Protein AF-A0A3B8K735-F1 (afdb_monomer_lite)

Foldseek 3Di:
DVVVVVVVCCQVPVPAPPPFRDQKDWDWDADPVGTDFIFMYHPVLQPDPVRGLLVVLLVLCAPPDPHNNDDPVLLVVCCVVCVVQADPQQFGDPPDFPQNVLQVQLVSSCVVDPDDDDSVRSSVVSSSVQSRQWRWHADPVGDIDTPRGHGHCRSVVVSVCCSVPVPPD

Sequence (169 aa):
MTGVIREAHYLLDEIAKEKTGRNSLAVTVWKGVGRVLTWAVPWPIIGSSQHNLINELLSSFSSYSKEKEYNFTFFYNMRQRLAILIDEEGNIPLEWTDEELIDILAAEYRRNREREVDWPTARQRMERLLTICRRYRWAEKGGVQKEERSFSLDGVMLIKFLAQKGVEL

pLDDT: mean 85.56, std 11.4, range [34.03, 96.75]

Secondary structure (DSSP, 8-state):
-HHHHHHHHHIIIIIIIIIIISSEEEEEEEETTEEEEEEEEEHHHHB-SSSBHHHHHHHHH-TTSSS----HHHHHHHHHHHGGGS-TTSB--TT--HHHHHHHHHHHHHHH-SS---HHHHHHHHHHHHHHHS-EEE-TTSSEEE-TTB--SHHHHHHHHHHHHS---

Structure (mmCIF, N/CA/C/O backbone):
data_AF-A0A3B8K735-F1
#
_entry.id   AF-A0A3B8K735-F1
#
loop_
_atom_site.group_PDB
_atom_site.id
_atom_site.type_symbol
_atom_site.label_atom_id
_atom_site.label_alt_id
_atom_site.label_comp_id
_atom_site.label_asym_id
_atom_site.label_entity_id
_atom_site.label_seq_id
_atom_site.pdbx_PDB_ins_code
_atom_site.Cartn_x
_atom_site.Cartn_y
_atom_site.Cartn_z
_atom_site.occupancy
_atom_site.B_iso_or_equiv
_atom_site.auth_seq_id
_atom_site.auth_comp_id
_atom_site.auth_asym_id
_atom_site.auth_atom_id
_atom_site.pdbx_PDB_model_num
ATOM 1 N N . MET A 1 1 ? -28.600 3.716 -4.953 1.00 58.94 1 MET A N 1
ATOM 2 C CA . MET A 1 1 ? -27.789 4.871 -4.495 1.00 58.94 1 MET A CA 1
ATOM 3 C C . MET A 1 1 ? -27.363 4.766 -3.022 1.00 58.94 1 MET A C 1
ATOM 5 O O . MET A 1 1 ? -26.331 5.308 -2.665 1.00 58.94 1 MET A O 1
ATOM 9 N N . THR A 1 2 ? -28.071 4.005 -2.177 1.00 76.38 2 THR A N 1
ATOM 10 C CA . THR A 1 2 ? -27.735 3.784 -0.752 1.00 76.38 2 THR A CA 1
ATOM 11 C C . THR A 1 2 ? -26.462 2.963 -0.499 1.00 76.38 2 THR A C 1
ATOM 13 O O . THR A 1 2 ? -25.793 3.185 0.504 1.00 76.38 2 THR A O 1
ATOM 16 N N . GLY A 1 3 ? -26.087 2.048 -1.404 1.00 81.88 3 GLY A N 1
ATOM 17 C CA . GLY A 1 3 ? -24.911 1.180 -1.227 1.00 81.88 3 GLY A CA 1
ATOM 18 C C . GLY A 1 3 ? -23.573 1.927 -1.152 1.00 81.88 3 GLY A C 1
ATOM 19 O O . GLY A 1 3 ? -22.767 1.632 -0.280 1.00 81.88 3 GLY A O 1
ATOM 20 N N . VAL A 1 4 ? -23.369 2.937 -2.007 1.00 84.75 4 VAL A N 1
ATOM 21 C CA . VAL A 1 4 ? -22.126 3.735 -2.031 1.00 84.75 4 VAL A CA 1
ATOM 22 C C . VAL A 1 4 ? -21.990 4.591 -0.771 1.00 84.75 4 VAL A C 1
ATOM 24 O O . VAL A 1 4 ? -20.923 4.628 -0.172 1.00 84.75 4 VAL A O 1
ATOM 27 N N . ILE A 1 5 ? -23.078 5.234 -0.333 1.00 88.94 5 ILE A N 1
ATOM 28 C CA . ILE A 1 5 ? -23.095 6.025 0.908 1.00 88.94 5 ILE A CA 1
ATOM 29 C C . ILE A 1 5 ? -22.797 5.131 2.117 1.00 88.94 5 ILE A C 1
ATOM 31 O O . ILE A 1 5 ? -21.991 5.493 2.969 1.00 88.94 5 ILE A O 1
ATOM 35 N N . ARG A 1 6 ? -23.405 3.939 2.178 1.00 90.06 6 ARG A N 1
ATOM 36 C CA . ARG A 1 6 ? -23.143 2.975 3.253 1.00 90.06 6 ARG A CA 1
ATOM 37 C C . ARG A 1 6 ? -21.677 2.543 3.283 1.00 90.06 6 ARG A C 1
ATOM 39 O O . ARG A 1 6 ? -21.104 2.472 4.364 1.00 90.06 6 ARG A O 1
ATOM 46 N N . GLU A 1 7 ? -21.073 2.287 2.125 1.00 91.50 7 GLU A N 1
ATOM 47 C CA . GLU A 1 7 ? -19.650 1.943 2.058 1.00 91.50 7 GLU A CA 1
ATOM 48 C C . GLU A 1 7 ? -18.758 3.124 2.458 1.00 91.50 7 GLU A C 1
ATOM 50 O O . GLU A 1 7 ? -17.770 2.929 3.154 1.00 91.50 7 GLU A O 1
ATOM 55 N N . ALA A 1 8 ? -19.115 4.356 2.083 1.00 91.38 8 ALA A N 1
ATOM 56 C CA . ALA A 1 8 ? -18.381 5.545 2.510 1.00 91.38 8 ALA A CA 1
ATOM 57 C C . ALA A 1 8 ? -18.404 5.711 4.040 1.00 91.38 8 ALA A C 1
ATOM 59 O O . ALA A 1 8 ? -17.363 5.980 4.638 1.00 91.38 8 ALA A O 1
ATOM 60 N N . HIS A 1 9 ? -19.557 5.483 4.679 1.00 94.12 9 HIS A N 1
ATOM 61 C CA . HIS A 1 9 ? -19.655 5.441 6.141 1.00 94.12 9 HIS A CA 1
ATOM 62 C C . HIS A 1 9 ? -18.822 4.309 6.736 1.00 94.12 9 HIS A C 1
ATOM 64 O O . HIS A 1 9 ? -18.057 4.547 7.661 1.00 94.12 9 HIS A O 1
ATOM 70 N N . TYR A 1 10 ? -18.893 3.104 6.168 1.00 94.31 10 TYR A N 1
ATOM 71 C CA . TYR A 1 10 ? -18.065 1.983 6.610 1.00 94.31 10 TYR A CA 1
ATOM 72 C C . TYR A 1 10 ? -16.561 2.294 6.517 1.00 94.31 10 TYR A C 1
ATOM 74 O O . TYR A 1 10 ? -15.814 2.030 7.455 1.00 94.31 10 TYR A O 1
ATOM 82 N N . LEU A 1 11 ? -16.104 2.900 5.418 1.00 94.94 11 LEU A N 1
ATOM 83 C CA . LEU A 1 11 ? -14.710 3.311 5.268 1.00 94.94 11 LEU A CA 1
ATOM 84 C C . LEU A 1 11 ? -14.307 4.369 6.291 1.00 94.94 11 LEU A C 1
ATOM 86 O O . LEU A 1 11 ? -13.213 4.294 6.842 1.00 94.94 11 LEU A O 1
ATOM 90 N N . LEU A 1 12 ? -15.159 5.365 6.525 1.00 94.44 12 LEU A N 1
ATOM 91 C CA . LEU A 1 12 ? -14.846 6.446 7.448 1.00 94.44 12 LEU A CA 1
ATOM 92 C C . LEU A 1 12 ? -14.855 5.966 8.900 1.00 94.44 12 LEU A C 1
ATOM 94 O O . LEU A 1 12 ? -13.915 6.246 9.641 1.00 94.44 12 LEU A O 1
ATOM 98 N N . ASP A 1 13 ? -15.918 5.284 9.307 1.00 95.50 13 ASP A N 1
ATOM 99 C CA . ASP A 1 13 ? -16.150 4.911 10.695 1.00 95.50 13 ASP A CA 1
ATOM 100 C C . ASP A 1 13 ? -15.317 3.681 11.064 1.00 95.50 13 ASP A C 1
ATOM 102 O O . ASP A 1 13 ? -14.449 3.769 11.923 1.00 95.50 13 ASP A O 1
ATOM 106 N N . GLU A 1 14 ? -15.457 2.573 10.343 1.00 96.44 14 GLU A N 1
ATOM 107 C CA . GLU A 1 14 ? -14.806 1.316 10.730 1.00 96.44 14 GLU A CA 1
ATOM 108 C C . GLU A 1 14 ? -13.342 1.240 10.288 1.00 96.44 14 GLU A C 1
ATOM 110 O O . GLU A 1 14 ? -12.480 0.774 11.033 1.00 96.44 14 GLU A O 1
ATOM 115 N N . ILE A 1 15 ? -13.032 1.658 9.058 1.00 95.81 15 ILE A N 1
ATOM 116 C CA . ILE A 1 15 ? -11.675 1.488 8.522 1.00 95.81 15 ILE A CA 1
ATOM 117 C C . ILE A 1 15 ? -10.764 2.627 8.982 1.00 95.81 15 ILE A C 1
ATOM 119 O O . ILE A 1 15 ? -9.753 2.377 9.633 1.00 95.81 15 ILE A O 1
ATOM 123 N N . ALA A 1 16 ? -11.118 3.875 8.678 1.00 94.69 16 ALA A N 1
ATOM 124 C CA . ALA A 1 16 ? -10.261 5.013 8.968 1.00 94.69 16 ALA A CA 1
ATOM 125 C C . ALA A 1 16 ? -10.210 5.338 10.467 1.00 94.69 16 ALA A C 1
ATOM 127 O O . ALA A 1 16 ? -9.112 5.459 10.996 1.00 94.69 16 ALA A O 1
ATOM 128 N N . LYS A 1 17 ? -11.347 5.488 11.167 1.00 92.44 17 LYS A N 1
ATOM 129 C CA . LYS A 1 17 ? -11.333 5.887 12.590 1.00 92.44 17 LYS A CA 1
ATOM 130 C C . LYS A 1 17 ? -10.928 4.748 13.518 1.00 92.44 17 LYS A C 1
ATOM 132 O O . LYS A 1 17 ? -10.020 4.966 14.316 1.00 92.44 17 LYS A O 1
ATOM 137 N N . GLU A 1 18 ? -11.571 3.585 13.409 1.00 93.00 18 GLU A N 1
ATOM 138 C CA . GLU A 1 18 ? -11.371 2.497 14.376 1.00 93.00 18 GLU A CA 1
ATOM 139 C C . GLU A 1 18 ? -10.137 1.639 14.059 1.00 93.00 18 GLU A C 1
ATOM 141 O O . GLU A 1 18 ? -9.265 1.481 14.909 1.00 93.00 18 GLU A O 1
ATOM 146 N N . LYS A 1 19 ? -10.005 1.108 12.834 1.00 93.00 19 LYS A N 1
ATOM 147 C CA . LYS A 1 19 ? -8.902 0.178 12.510 1.00 93.00 19 LYS A CA 1
ATOM 148 C C . LYS A 1 19 ? -7.558 0.861 12.261 1.00 93.00 19 LYS A C 1
ATOM 150 O O . LYS A 1 19 ? -6.528 0.382 12.728 1.00 93.00 19 LYS A O 1
ATOM 155 N N . THR A 1 20 ? -7.547 1.947 11.493 1.00 94.56 20 THR A N 1
ATOM 156 C CA . THR A 1 20 ? -6.313 2.666 11.127 1.00 94.56 20 THR A CA 1
ATOM 157 C C . THR A 1 20 ? -6.000 3.799 12.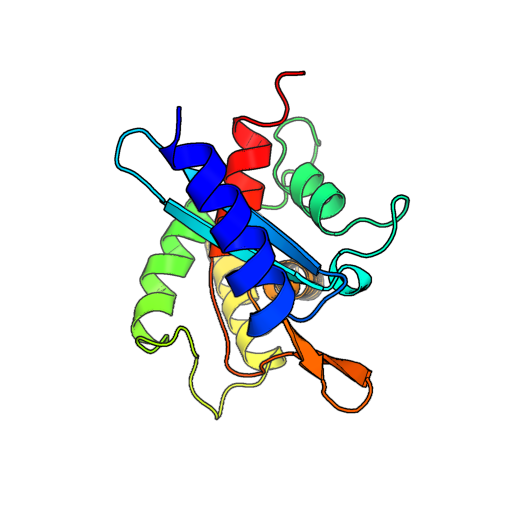111 1.00 94.56 20 THR A C 1
ATOM 159 O O . THR A 1 20 ? -4.838 4.168 12.291 1.00 94.56 20 THR A O 1
ATOM 162 N N . GLY A 1 21 ? -7.014 4.327 12.797 1.00 93.06 21 GLY A N 1
ATOM 163 C CA . GLY A 1 21 ? -6.919 5.493 13.672 1.00 93.06 21 GLY A CA 1
ATOM 164 C C . GLY A 1 21 ? -7.226 6.800 12.936 1.00 93.06 21 GLY A C 1
ATOM 165 O O . GLY A 1 21 ? -6.871 6.975 11.770 1.00 93.06 21 GLY A O 1
ATOM 166 N N . ARG A 1 22 ? -7.872 7.752 13.623 1.00 86.94 22 ARG A N 1
ATOM 167 C CA . ARG A 1 22 ? -8.224 9.087 13.083 1.00 86.94 22 ARG A CA 1
ATOM 168 C C . ARG A 1 22 ? -7.028 9.772 12.410 1.00 86.94 22 ARG A C 1
ATOM 170 O O . ARG A 1 22 ? -5.891 9.524 12.779 1.00 86.94 22 ARG A O 1
ATOM 177 N N . ASN A 1 23 ? -7.291 10.692 11.475 1.00 93.25 23 ASN A N 1
ATOM 178 C CA . ASN A 1 23 ? -6.257 11.305 10.625 1.00 93.25 23 ASN A CA 1
ATOM 179 C C . ASN A 1 23 ? -5.586 10.275 9.690 1.00 93.25 23 ASN A C 1
ATOM 181 O O . ASN A 1 23 ? -4.359 10.195 9.584 1.00 93.25 23 ASN A O 1
ATOM 185 N N . SER A 1 24 ? -6.426 9.509 8.992 1.00 95.50 24 SER A N 1
ATOM 186 C CA . SER A 1 24 ? -6.027 8.491 8.019 1.00 95.50 24 SER A CA 1
ATOM 187 C C . SER A 1 24 ? -6.882 8.564 6.760 1.00 95.50 24 SER A C 1
ATOM 189 O O . SER A 1 24 ? -8.005 9.075 6.786 1.00 95.50 24 SER A O 1
ATOM 191 N N . LEU A 1 25 ? -6.346 8.030 5.669 1.00 95.19 25 LEU A N 1
ATOM 192 C CA . LEU A 1 25 ? -7.043 7.821 4.411 1.00 95.19 25 LEU A CA 1
ATOM 193 C C . LEU A 1 25 ? -7.492 6.360 4.332 1.00 95.19 25 LEU A C 1
ATOM 195 O O . LEU A 1 25 ? -6.686 5.463 4.559 1.00 95.19 25 LEU A O 1
ATOM 199 N N . ALA A 1 26 ? -8.749 6.125 3.964 1.00 96.56 26 ALA A N 1
ATOM 200 C CA . ALA A 1 26 ? -9.255 4.809 3.594 1.00 96.56 26 ALA A CA 1
ATOM 201 C C . ALA A 1 26 ? -9.902 4.889 2.210 1.00 96.56 26 ALA A C 1
ATOM 203 O O . ALA A 1 26 ? -10.720 5.770 1.945 1.00 96.56 26 ALA A O 1
ATOM 204 N N . VAL A 1 27 ? -9.525 3.971 1.325 1.00 95.31 27 VAL A N 1
ATOM 205 C CA . VAL A 1 27 ? -9.991 3.911 -0.060 1.00 95.31 27 VAL A CA 1
ATOM 206 C C . VAL A 1 27 ? -10.440 2.496 -0.368 1.00 95.31 27 VAL A C 1
ATOM 208 O O . VAL A 1 27 ? -9.760 1.522 -0.052 1.00 95.31 27 VAL A O 1
ATOM 211 N N . THR A 1 28 ? -11.576 2.378 -1.045 1.00 94.94 28 THR A N 1
ATOM 212 C CA . THR A 1 28 ? -12.025 1.119 -1.629 1.00 94.94 28 THR A CA 1
ATOM 213 C C . THR A 1 28 ? -12.285 1.299 -3.114 1.00 94.94 28 THR A C 1
ATOM 215 O O . THR A 1 28 ? -12.701 2.371 -3.553 1.00 94.94 28 THR A O 1
ATOM 218 N N . VAL A 1 29 ? -12.055 0.245 -3.894 1.00 92.12 29 VAL A N 1
ATOM 219 C CA . VAL A 1 29 ? -12.445 0.207 -5.306 1.00 92.12 29 VAL A CA 1
ATOM 220 C C . VAL A 1 29 ? -13.570 -0.801 -5.462 1.00 92.12 29 VAL A C 1
ATOM 222 O O . VAL A 1 29 ? -13.456 -1.952 -5.035 1.00 92.12 29 VAL A O 1
ATOM 225 N N . TRP A 1 30 ? -14.656 -0.366 -6.096 1.00 88.88 30 TRP A N 1
ATOM 226 C CA . TRP A 1 30 ? -15.795 -1.205 -6.451 1.00 88.88 30 TRP A CA 1
ATOM 227 C C . TRP A 1 30 ? -15.855 -1.381 -7.966 1.00 88.88 30 TRP A C 1
ATOM 229 O O . TRP A 1 30 ? -15.696 -0.431 -8.729 1.00 88.88 30 TRP A O 1
ATOM 239 N N . LYS A 1 31 ? -16.086 -2.616 -8.404 1.00 85.31 31 LYS A N 1
ATOM 240 C CA . LYS A 1 31 ? -16.387 -2.965 -9.798 1.00 85.31 31 LYS A CA 1
ATOM 241 C C . 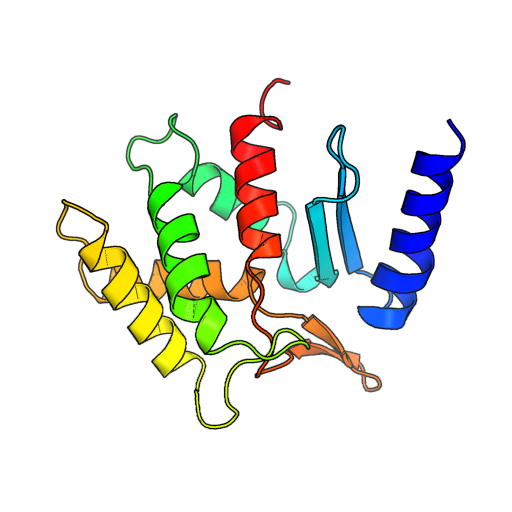LYS A 1 31 ? -17.793 -3.563 -9.866 1.00 85.31 31 LYS A C 1
ATOM 243 O O . LYS A 1 31 ? -18.433 -3.748 -8.838 1.00 85.31 31 LYS A O 1
ATOM 248 N N . GLY A 1 32 ? -18.275 -3.902 -11.065 1.00 81.56 32 GLY A N 1
ATOM 249 C CA . GLY A 1 32 ? -19.623 -4.468 -11.248 1.00 81.56 32 GLY A CA 1
ATOM 250 C C . GLY A 1 32 ? -19.916 -5.724 -10.409 1.00 81.56 32 GLY A C 1
ATOM 251 O O . GLY A 1 32 ? -21.068 -5.983 -10.091 1.00 81.56 32 GLY A O 1
ATOM 252 N N . VAL A 1 33 ? -18.876 -6.459 -9.998 1.00 80.19 33 VAL A N 1
ATOM 253 C CA . VAL A 1 33 ? -18.966 -7.655 -9.137 1.00 80.19 33 VAL A CA 1
ATOM 254 C C . VAL A 1 33 ? -18.876 -7.356 -7.631 1.00 80.19 33 VAL A C 1
ATOM 256 O O . VAL A 1 33 ? -18.922 -8.279 -6.826 1.00 80.19 33 VAL A O 1
ATOM 259 N N . GLY A 1 34 ? -18.739 -6.087 -7.237 1.00 85.50 34 GLY A N 1
ATOM 260 C CA . GLY A 1 34 ? -18.600 -5.650 -5.847 1.00 85.50 34 GLY A CA 1
ATOM 261 C C . GLY A 1 34 ? -17.217 -5.089 -5.512 1.00 85.50 34 GLY A C 1
ATOM 262 O O . GLY A 1 34 ? -16.478 -4.616 -6.383 1.00 85.50 34 GLY A O 1
ATOM 263 N N . ARG A 1 35 ? -16.883 -5.109 -4.218 1.00 89.25 35 ARG A N 1
ATOM 264 C CA . ARG A 1 35 ? -15.628 -4.582 -3.673 1.00 89.25 35 ARG A CA 1
ATOM 265 C C . ARG A 1 35 ? -14.439 -5.437 -4.099 1.00 89.25 35 ARG A C 1
ATOM 267 O O . ARG A 1 35 ? -14.455 -6.646 -3.892 1.00 89.25 35 ARG A O 1
ATOM 274 N N . VAL A 1 36 ? -13.402 -4.812 -4.659 1.00 90.38 36 VAL A N 1
ATOM 275 C CA . VAL A 1 36 ? -12.212 -5.530 -5.153 1.00 90.38 36 VAL A CA 1
ATOM 276 C C . VAL A 1 36 ? -10.934 -5.267 -4.361 1.00 90.38 36 VAL A C 1
ATOM 278 O O . VAL A 1 36 ? -10.016 -6.072 -4.466 1.00 90.38 36 VAL A O 1
ATOM 281 N N . LEU A 1 37 ? -10.861 -4.170 -3.603 1.00 92.00 37 LEU A N 1
ATOM 282 C CA . LEU A 1 37 ? -9.776 -3.890 -2.654 1.00 92.00 37 LEU A CA 1
ATOM 283 C C . LEU A 1 37 ? -10.229 -2.876 -1.604 1.00 92.00 37 LEU A C 1
ATOM 285 O O . LEU A 1 37 ? -11.113 -2.057 -1.888 1.00 92.00 37 LEU A O 1
ATOM 289 N N . THR A 1 38 ? -9.580 -2.888 -0.441 1.00 95.06 38 THR A N 1
ATOM 290 C CA . THR A 1 38 ? -9.675 -1.819 0.559 1.00 95.06 38 THR A CA 1
ATOM 291 C C . THR A 1 38 ? -8.291 -1.546 1.117 1.00 95.06 38 THR A C 1
ATOM 293 O O . THR A 1 38 ? -7.677 -2.411 1.731 1.00 95.06 38 THR A O 1
ATOM 296 N N . TRP A 1 39 ? -7.816 -0.320 0.946 1.00 96.31 39 TRP A N 1
ATOM 297 C CA . TRP A 1 39 ? -6.517 0.116 1.434 1.00 96.31 39 TRP A CA 1
ATOM 298 C C . TRP A 1 39 ? -6.687 1.309 2.364 1.00 96.31 39 TRP A C 1
ATOM 300 O O . TRP A 1 39 ? -7.487 2.204 2.088 1.00 96.31 39 TRP A O 1
ATOM 310 N N . ALA A 1 40 ? -5.946 1.319 3.467 1.00 96.75 40 ALA A N 1
ATOM 311 C CA . ALA A 1 40 ? -5.987 2.412 4.418 1.00 96.75 40 ALA A CA 1
ATOM 312 C C . ALA A 1 40 ? -4.621 2.656 5.044 1.00 96.75 40 ALA A C 1
ATOM 314 O O . ALA A 1 40 ? -3.858 1.718 5.279 1.00 96.75 40 ALA A O 1
ATOM 315 N N . VAL A 1 41 ? -4.327 3.925 5.308 1.00 96.56 41 VAL A N 1
ATOM 316 C CA . VAL A 1 41 ? -3.049 4.347 5.870 1.00 96.56 41 VAL A CA 1
ATOM 317 C C . VAL A 1 41 ? -3.185 5.704 6.577 1.00 96.56 41 VAL A C 1
ATOM 319 O O . VAL A 1 41 ? -3.959 6.556 6.124 1.00 96.56 41 VAL A O 1
ATOM 322 N N . PRO A 1 42 ? -2.429 5.967 7.655 1.00 96.50 42 PRO A N 1
ATOM 323 C CA . PRO A 1 42 ? -2.294 7.305 8.218 1.00 96.50 42 PRO A CA 1
ATOM 324 C C . PRO A 1 42 ? -1.702 8.309 7.225 1.00 96.50 42 PRO A C 1
ATOM 326 O O . PRO A 1 42 ? -0.743 7.998 6.516 1.00 96.50 42 PRO A O 1
ATOM 329 N N . TRP A 1 43 ? -2.214 9.545 7.227 1.00 94.62 43 TRP A N 1
ATOM 330 C CA . TRP A 1 43 ? -1.714 10.619 6.353 1.00 94.62 43 TRP A CA 1
ATOM 331 C C . TRP A 1 43 ? -0.191 10.839 6.416 1.00 94.62 43 TRP A C 1
ATOM 333 O O . TRP A 1 43 ? 0.399 11.028 5.352 1.00 94.62 43 TRP A O 1
ATOM 343 N N . PRO A 1 44 ? 0.485 10.755 7.586 1.00 94.56 44 PRO A N 1
ATOM 344 C CA . PRO A 1 44 ? 1.938 10.924 7.653 1.00 94.56 44 PRO A CA 1
ATOM 345 C C . PRO A 1 44 ? 2.748 9.944 6.793 1.00 94.56 44 PRO A C 1
ATOM 347 O O . PRO A 1 44 ? 3.854 10.287 6.394 1.00 94.56 44 PRO A O 1
ATOM 350 N N . ILE A 1 45 ? 2.215 8.753 6.486 1.00 94.81 45 ILE A N 1
ATOM 351 C CA . ILE A 1 45 ? 2.892 7.764 5.627 1.00 94.81 45 ILE A CA 1
ATOM 352 C C . ILE A 1 45 ? 2.802 8.148 4.147 1.00 94.81 45 ILE A C 1
ATOM 354 O O . ILE A 1 45 ? 3.720 7.878 3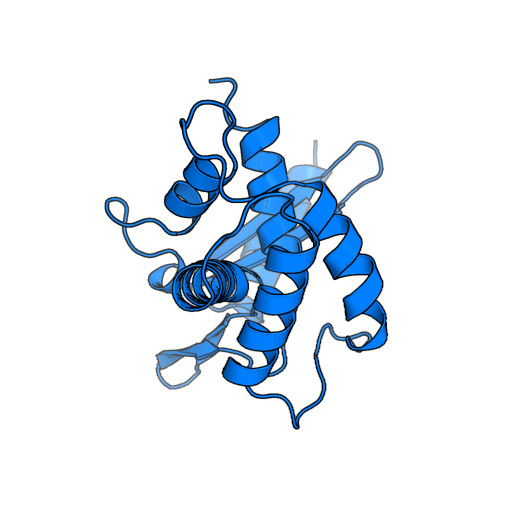.380 1.00 94.81 45 ILE A O 1
ATOM 358 N N . ILE A 1 46 ? 1.705 8.790 3.734 1.00 93.38 46 ILE A N 1
ATOM 359 C CA . ILE A 1 46 ? 1.547 9.290 2.359 1.00 93.38 46 ILE A CA 1
ATOM 360 C C . ILE A 1 46 ? 2.490 10.474 2.116 1.00 93.38 46 ILE A C 1
ATOM 362 O O . ILE A 1 46 ? 2.978 10.651 1.000 1.00 93.38 46 ILE A O 1
ATOM 366 N N . GLY A 1 47 ? 2.743 11.269 3.156 1.00 90.62 47 GLY A N 1
ATOM 367 C CA . GLY A 1 47 ? 3.588 12.454 3.101 1.00 90.62 47 GLY A CA 1
ATOM 368 C C . GLY A 1 47 ? 2.784 13.739 2.915 1.00 90.62 47 GLY A C 1
ATOM 369 O O . GLY A 1 47 ? 1.641 13.860 3.358 1.00 90.62 47 GLY A O 1
ATOM 370 N N . SER A 1 48 ? 3.408 14.733 2.288 1.00 85.94 48 SER A N 1
ATOM 371 C CA . SER A 1 48 ? 2.808 16.053 2.057 1.00 85.94 48 SER A CA 1
ATOM 372 C C . SER A 1 48 ? 2.284 16.185 0.626 1.00 85.94 48 SER A C 1
ATOM 374 O O . SER A 1 48 ? 2.438 15.288 -0.196 1.00 85.94 48 SER A O 1
ATOM 376 N N . SER A 1 49 ? 1.671 17.320 0.290 1.00 78.00 49 SER A N 1
ATOM 377 C CA . SER A 1 49 ? 1.263 17.605 -1.093 1.00 78.00 49 SER A CA 1
ATOM 378 C C . SER A 1 49 ? 2.450 17.721 -2.059 1.00 78.00 49 SER A C 1
ATOM 380 O O . SER A 1 49 ? 2.295 17.412 -3.236 1.00 78.00 49 SER A O 1
ATOM 3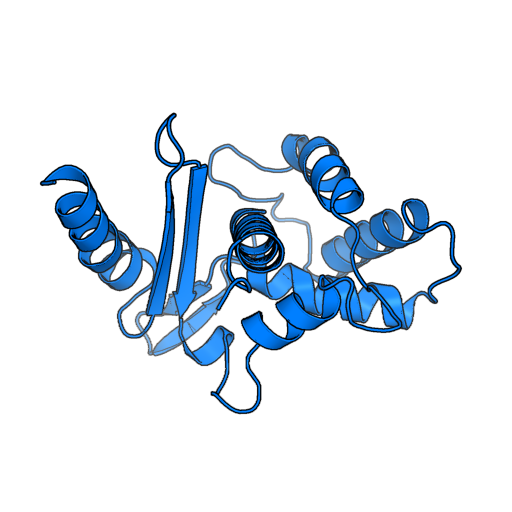82 N N . GLN A 1 50 ? 3.622 18.146 -1.571 1.00 78.31 50 GLN A N 1
ATOM 383 C CA . GLN A 1 50 ? 4.839 18.309 -2.376 1.00 78.31 50 GLN A CA 1
ATOM 384 C C . GLN A 1 50 ? 5.614 16.996 -2.549 1.00 78.31 50 GLN A C 1
ATOM 386 O O . GLN A 1 50 ? 6.199 16.774 -3.602 1.00 78.31 50 GLN A O 1
ATOM 391 N N . HIS A 1 51 ? 5.592 16.133 -1.530 1.00 83.06 51 HIS A N 1
ATOM 392 C CA . HIS A 1 51 ? 6.246 14.821 -1.517 1.00 83.06 51 HIS A CA 1
ATOM 393 C C . HIS A 1 51 ? 5.197 13.783 -1.130 1.00 83.06 51 HIS A C 1
ATOM 395 O O . HIS A 1 51 ? 4.962 13.534 0.056 1.00 83.06 51 HIS A O 1
ATOM 401 N N . ASN A 1 52 ? 4.489 13.292 -2.147 1.00 90.88 52 ASN A N 1
ATOM 402 C CA . ASN A 1 52 ? 3.334 12.421 -2.004 1.00 90.88 52 ASN A CA 1
ATOM 403 C C . ASN A 1 52 ? 3.656 11.045 -2.591 1.00 90.88 52 ASN A C 1
ATOM 405 O O . ASN A 1 52 ? 3.761 10.894 -3.811 1.00 90.88 52 ASN A O 1
ATOM 409 N N . LEU A 1 53 ? 3.729 10.036 -1.724 1.00 91.75 53 LEU A N 1
ATOM 410 C CA . LEU A 1 53 ? 4.079 8.665 -2.093 1.00 91.75 53 LEU A CA 1
ATOM 411 C C . LEU A 1 53 ? 3.159 8.086 -3.180 1.00 91.75 53 LEU A C 1
ATOM 413 O O . LEU A 1 53 ? 3.618 7.363 -4.062 1.00 91.75 53 LEU A O 1
ATOM 417 N N . ILE A 1 54 ? 1.862 8.418 -3.155 1.00 91.44 54 ILE A N 1
ATOM 418 C CA . ILE A 1 54 ? 0.903 7.953 -4.167 1.00 91.44 54 ILE A CA 1
ATOM 419 C C . ILE A 1 54 ? 1.248 8.564 -5.530 1.00 91.44 54 ILE A C 1
ATOM 421 O O . ILE A 1 54 ? 1.318 7.828 -6.509 1.00 91.44 54 ILE A O 1
ATOM 425 N N . ASN A 1 55 ? 1.518 9.869 -5.608 1.00 89.50 55 ASN A N 1
ATOM 426 C CA . ASN A 1 55 ? 1.893 10.537 -6.860 1.00 89.50 55 ASN A CA 1
ATOM 427 C C . ASN A 1 55 ? 3.240 10.040 -7.405 1.00 89.50 55 ASN A C 1
ATOM 429 O O . ASN A 1 55 ? 3.377 9.822 -8.611 1.00 89.50 55 ASN A O 1
ATOM 433 N N . GLU A 1 56 ? 4.220 9.823 -6.527 1.00 89.44 56 GLU A N 1
ATOM 434 C CA . GLU A 1 56 ? 5.520 9.245 -6.885 1.00 89.44 56 GLU A CA 1
ATOM 435 C C . GLU A 1 56 ? 5.373 7.829 -7.451 1.00 89.44 56 GLU A C 1
ATOM 437 O O . GLU A 1 56 ? 5.969 7.480 -8.471 1.00 89.44 56 GLU A O 1
ATOM 442 N N . LEU A 1 57 ? 4.527 7.005 -6.832 1.00 90.00 57 LEU A N 1
ATOM 443 C CA . LEU A 1 57 ? 4.229 5.682 -7.358 1.00 90.00 57 LEU A CA 1
ATOM 444 C C . LEU A 1 57 ? 3.435 5.780 -8.666 1.00 90.00 57 LEU A C 1
ATOM 446 O O . LEU A 1 57 ? 3.782 5.104 -9.626 1.00 90.00 57 LEU A O 1
ATOM 450 N N . LEU A 1 58 ? 2.447 6.661 -8.795 1.00 88.31 58 LEU A N 1
ATOM 451 C CA . LEU A 1 58 ? 1.701 6.825 -10.047 1.00 88.31 58 LEU A CA 1
ATOM 452 C C . LEU A 1 58 ? 2.601 7.193 -11.231 1.00 88.31 58 LEU A C 1
ATOM 454 O O . LEU A 1 58 ? 2.491 6.576 -12.296 1.00 88.31 58 LEU A O 1
ATOM 458 N N . SER A 1 59 ? 3.526 8.137 -11.050 1.00 85.12 59 SER A N 1
ATOM 459 C CA . SER A 1 59 ? 4.455 8.545 -12.111 1.00 85.12 59 SER A CA 1
ATOM 460 C C . SER A 1 59 ? 5.347 7.383 -12.571 1.00 85.12 59 SER A C 1
ATOM 462 O O . SER A 1 59 ? 5.559 7.206 -13.776 1.00 85.12 59 SER A O 1
ATOM 464 N N . SER A 1 60 ? 5.762 6.525 -11.635 1.00 83.25 60 SER A N 1
ATOM 465 C CA . SER A 1 60 ? 6.588 5.338 -11.888 1.00 83.25 60 SER A CA 1
ATOM 466 C C . SER A 1 60 ? 5.858 4.191 -12.614 1.00 83.25 60 SER A C 1
ATOM 468 O O . SER A 1 60 ? 6.493 3.317 -13.215 1.00 83.25 60 SER A O 1
ATOM 470 N N . PHE A 1 61 ? 4.521 4.195 -12.599 1.00 77.25 61 PHE A N 1
ATOM 471 C CA . PHE A 1 61 ? 3.669 3.242 -13.323 1.00 77.25 61 PHE A CA 1
ATOM 472 C C . PHE A 1 61 ? 3.151 3.785 -14.664 1.00 77.25 61 PHE A C 1
ATOM 474 O O . PHE A 1 61 ? 2.781 2.992 -15.540 1.00 77.25 61 PHE A O 1
ATOM 481 N N . SER A 1 62 ? 3.101 5.112 -14.821 1.00 68.56 62 SER A N 1
ATOM 482 C CA . SER A 1 62 ? 2.597 5.776 -16.023 1.00 68.56 62 SER A CA 1
ATOM 483 C C . SER A 1 62 ? 3.457 5.468 -17.257 1.00 68.56 62 SER A C 1
ATOM 485 O O . SER A 1 62 ? 4.680 5.401 -17.186 1.00 68.56 62 SER A O 1
ATOM 487 N N . SER A 1 63 ? 2.813 5.279 -18.412 1.00 58.16 63 SER A N 1
ATOM 488 C CA . SER A 1 63 ? 3.507 5.051 -19.692 1.00 58.16 63 SER A CA 1
ATOM 489 C C . SER A 1 63 ? 4.075 6.339 -20.310 1.00 58.16 63 SER A C 1
ATOM 491 O O . SER A 1 63 ? 4.757 6.266 -21.327 1.00 58.16 63 SER A O 1
ATOM 493 N N . TYR A 1 64 ? 3.766 7.506 -19.732 1.00 52.44 64 TYR A N 1
ATOM 494 C CA . TYR A 1 64 ? 4.194 8.816 -20.234 1.00 52.44 64 TYR A CA 1
ATOM 495 C C . TYR A 1 64 ? 5.589 9.225 -19.740 1.00 52.44 64 TYR A C 1
ATOM 497 O O . TYR A 1 64 ? 6.188 10.142 -20.299 1.00 52.44 64 TYR A O 1
ATOM 505 N N . SER A 1 65 ? 6.134 8.548 -18.723 1.00 53.38 65 SER A N 1
ATOM 506 C CA . SER A 1 65 ? 7.527 8.723 -18.315 1.00 53.38 65 SER A CA 1
ATOM 507 C C . SER A 1 65 ? 8.452 7.876 -19.203 1.00 53.38 65 SER A C 1
ATOM 509 O O . SER A 1 65 ? 8.147 6.733 -19.548 1.00 53.38 65 SER A O 1
ATOM 511 N N . LYS A 1 66 ? 9.614 8.432 -19.584 1.00 50.34 66 LYS A N 1
ATOM 512 C CA . LYS A 1 66 ? 10.638 7.734 -20.394 1.00 50.34 66 LYS A CA 1
ATOM 513 C C . LYS A 1 66 ? 11.171 6.453 -19.732 1.00 50.34 66 LYS A C 1
ATOM 515 O O . LYS A 1 66 ? 11.758 5.615 -20.414 1.00 50.34 66 LYS A O 1
ATOM 520 N N . GLU A 1 67 ? 10.932 6.274 -18.434 1.00 59.16 67 GLU A N 1
ATOM 521 C CA . GLU A 1 67 ? 11.394 5.138 -17.642 1.00 59.16 67 GLU A CA 1
ATOM 522 C C . GLU A 1 67 ? 10.263 4.580 -16.780 1.00 59.16 67 GLU A C 1
ATOM 524 O O . GLU A 1 67 ? 10.197 4.790 -15.573 1.00 59.16 67 GLU A O 1
ATOM 529 N N . LYS A 1 68 ? 9.356 3.824 -17.401 1.00 73.06 68 LYS A N 1
ATOM 530 C CA . LYS A 1 68 ? 8.366 3.043 -16.657 1.00 73.06 68 LYS A CA 1
ATOM 531 C C . LYS A 1 68 ? 9.089 2.108 -15.685 1.00 73.06 68 LYS A C 1
ATOM 533 O O . LYS A 1 68 ? 9.734 1.153 -16.125 1.00 73.06 68 LYS A O 1
ATOM 538 N N . GLU A 1 69 ? 8.965 2.336 -14.380 1.00 80.94 69 GLU A N 1
ATOM 539 C CA . GLU A 1 69 ? 9.694 1.602 -13.336 1.00 80.94 69 GLU A CA 1
ATOM 540 C C . GLU A 1 69 ? 8.997 0.309 -12.924 1.00 80.94 69 GLU A C 1
ATOM 542 O O . GLU A 1 69 ? 9.666 -0.652 -12.557 1.00 80.94 69 GLU A O 1
ATOM 547 N N . TYR A 1 70 ? 7.682 0.183 -13.112 1.00 81.06 70 TYR A N 1
ATOM 548 C CA . TYR A 1 70 ? 6.944 -1.041 -12.774 1.00 81.06 70 TYR A CA 1
ATOM 549 C C . TYR A 1 70 ? 6.123 -1.579 -13.950 1.00 81.06 70 TYR A C 1
ATOM 551 O O . TYR A 1 70 ? 5.554 -0.823 -14.734 1.00 81.06 70 TYR A O 1
ATOM 559 N N . ASN A 1 71 ? 6.050 -2.907 -14.080 1.00 78.00 71 ASN A N 1
ATOM 560 C CA . ASN A 1 71 ? 5.144 -3.576 -15.016 1.00 78.00 71 ASN A CA 1
ATOM 561 C C . ASN A 1 71 ? 4.015 -4.254 -14.229 1.00 78.00 71 ASN A C 1
ATOM 563 O O . ASN A 1 71 ? 4.255 -4.856 -13.189 1.00 78.00 71 ASN A O 1
ATOM 567 N N . PHE A 1 72 ? 2.784 -4.208 -14.737 1.00 76.44 72 PHE A N 1
ATOM 568 C CA . PHE A 1 72 ? 1.644 -4.855 -14.095 1.00 76.44 72 PHE A CA 1
ATOM 569 C C . PHE A 1 72 ? 1.796 -6.374 -13.973 1.00 76.44 72 PHE A C 1
ATOM 571 O O . PHE A 1 72 ? 1.307 -6.942 -12.999 1.00 76.44 72 PHE A O 1
ATOM 578 N N . THR A 1 73 ? 2.502 -7.023 -14.905 1.00 77.62 73 THR A N 1
ATOM 579 C CA . THR A 1 73 ? 2.769 -8.470 -14.859 1.00 77.62 73 THR A CA 1
ATOM 580 C C . THR A 1 73 ? 3.601 -8.875 -13.638 1.00 77.62 73 THR A C 1
ATOM 582 O O . THR A 1 73 ? 3.335 -9.919 -13.047 1.00 77.62 73 THR A O 1
ATOM 585 N N . PHE A 1 74 ? 4.542 -8.030 -13.195 1.00 80.31 74 PHE A N 1
ATOM 586 C CA . PHE A 1 74 ? 5.329 -8.268 -11.978 1.00 80.31 74 PHE A CA 1
ATOM 587 C C . PHE A 1 74 ? 4.428 -8.454 -10.749 1.00 80.31 74 PHE A C 1
ATOM 589 O O . PHE A 1 74 ? 4.603 -9.413 -10.005 1.00 80.31 74 PHE A O 1
ATOM 596 N N . PHE A 1 75 ? 3.406 -7.611 -10.579 1.00 79.38 75 PHE A N 1
ATOM 597 C CA . PHE A 1 75 ? 2.508 -7.679 -9.420 1.00 79.38 75 PHE A CA 1
ATOM 598 C C . PHE A 1 75 ? 1.605 -8.905 -9.418 1.00 79.38 75 PHE A C 1
ATOM 600 O O . PHE A 1 75 ? 1.344 -9.467 -8.358 1.00 79.38 75 PHE A O 1
ATOM 607 N N . TYR A 1 76 ? 1.149 -9.347 -10.593 1.00 77.38 76 TYR A N 1
ATOM 608 C CA . TYR A 1 76 ? 0.407 -10.604 -10.701 1.00 77.38 76 TYR A CA 1
ATOM 609 C C . TYR A 1 76 ? 1.270 -11.790 -10.277 1.00 77.38 76 TYR A C 1
ATOM 611 O O . TYR A 1 76 ? 0.831 -12.610 -9.472 1.00 77.38 76 TYR A O 1
ATOM 619 N N . ASN A 1 77 ? 2.510 -11.831 -10.762 1.00 80.00 77 ASN A N 1
ATOM 620 C CA . ASN A 1 77 ? 3.448 -12.889 -10.419 1.00 80.00 77 ASN A CA 1
ATOM 621 C C . ASN A 1 77 ? 3.824 -12.858 -8.931 1.00 80.00 77 ASN A C 1
ATOM 623 O O . ASN A 1 77 ? 3.860 -13.901 -8.284 1.00 80.00 77 ASN A O 1
ATOM 627 N N . MET A 1 78 ? 4.052 -11.666 -8.375 1.00 80.25 78 MET A N 1
ATOM 628 C CA . MET A 1 78 ? 4.307 -11.481 -6.949 1.00 80.25 78 MET A CA 1
ATOM 629 C C . MET A 1 78 ? 3.116 -11.955 -6.115 1.00 80.25 78 MET A C 1
ATOM 631 O O . MET A 1 78 ? 3.313 -12.701 -5.164 1.00 80.25 78 MET A O 1
ATOM 635 N N . ARG A 1 79 ? 1.880 -11.597 -6.493 1.00 79.19 79 ARG A N 1
ATOM 636 C CA . ARG A 1 79 ? 0.674 -12.070 -5.801 1.00 79.19 79 ARG A CA 1
ATOM 637 C C . ARG A 1 79 ? 0.614 -13.588 -5.770 1.00 79.19 79 ARG A C 1
ATOM 639 O O . ARG A 1 79 ? 0.370 -14.150 -4.716 1.00 79.19 79 ARG A O 1
ATOM 646 N N . GLN A 1 80 ? 0.836 -14.245 -6.905 1.00 82.06 80 GLN A N 1
ATOM 647 C CA . GLN A 1 80 ? 0.784 -15.705 -6.980 1.00 82.06 80 GLN A CA 1
ATOM 648 C C . GLN A 1 80 ? 1.877 -16.373 -6.142 1.00 82.06 80 GLN A C 1
ATOM 650 O O . GLN A 1 80 ? 1.605 -17.368 -5.479 1.00 82.06 80 GLN A O 1
ATOM 655 N N . ARG A 1 81 ? 3.098 -15.827 -6.155 1.00 81.44 81 ARG A N 1
ATOM 656 C CA . ARG A 1 81 ? 4.242 -16.422 -5.454 1.00 81.44 81 ARG A CA 1
ATOM 657 C C . ARG A 1 81 ? 4.259 -16.142 -3.958 1.00 81.44 81 ARG A C 1
ATOM 659 O O . ARG A 1 81 ? 4.643 -17.022 -3.204 1.00 81.44 81 ARG A O 1
ATOM 666 N N . LEU A 1 82 ? 3.848 -14.950 -3.534 1.00 79.06 82 LEU A N 1
ATOM 667 C CA . LEU A 1 82 ? 3.826 -14.583 -2.118 1.00 79.06 82 LEU A CA 1
ATOM 668 C C . LEU A 1 82 ? 2.535 -15.013 -1.421 1.00 79.06 82 LEU A C 1
ATOM 670 O O . LEU A 1 82 ? 2.540 -15.124 -0.204 1.00 79.06 82 LEU A O 1
ATOM 674 N N . ALA A 1 83 ? 1.453 -15.312 -2.151 1.00 81.25 83 ALA A N 1
ATOM 675 C CA . ALA A 1 83 ? 0.197 -15.763 -1.542 1.00 81.25 83 ALA A CA 1
ATOM 676 C C . ALA A 1 83 ? 0.364 -16.997 -0.647 1.00 81.25 83 ALA A C 1
ATOM 678 O O . ALA A 1 83 ? -0.334 -17.103 0.348 1.00 81.25 83 ALA A O 1
ATOM 679 N N . ILE A 1 84 ? 1.295 -17.905 -0.964 1.00 84.12 84 ILE A N 1
ATOM 680 C CA . ILE A 1 84 ? 1.554 -19.098 -0.137 1.00 84.12 84 ILE A CA 1
ATOM 681 C C . ILE A 1 84 ? 2.219 -18.769 1.208 1.00 84.12 84 ILE A C 1
ATOM 683 O O . ILE A 1 84 ? 2.256 -19.617 2.091 1.00 84.12 84 ILE A O 1
ATOM 687 N N . LEU A 1 85 ? 2.794 -17.572 1.332 1.00 81.19 85 LEU A N 1
ATOM 688 C CA . LEU A 1 85 ? 3.528 -17.109 2.510 1.00 81.19 85 LEU A CA 1
ATOM 689 C C . LEU A 1 85 ? 2.680 -16.193 3.393 1.00 81.19 85 LEU A C 1
ATOM 691 O O . LEU A 1 85 ? 3.121 -15.821 4.474 1.00 81.19 85 LEU A O 1
ATOM 695 N N . ILE A 1 86 ? 1.506 -15.787 2.913 1.00 85.50 86 ILE A N 1
ATOM 696 C CA . ILE A 1 86 ? 0.624 -14.846 3.592 1.00 85.50 86 ILE A CA 1
ATOM 697 C C . ILE A 1 86 ? -0.504 -15.653 4.236 1.00 85.50 86 ILE A C 1
ATOM 699 O O . ILE A 1 86 ? -1.198 -16.395 3.540 1.00 85.50 86 ILE A O 1
ATOM 703 N N . ASP A 1 87 ? -0.676 -15.518 5.550 1.00 87.19 87 ASP A N 1
ATOM 704 C CA . ASP A 1 87 ? -1.793 -16.136 6.270 1.00 87.19 87 ASP A CA 1
ATOM 705 C C . ASP A 1 87 ? -3.147 -15.486 5.921 1.00 87.19 87 ASP A C 1
ATOM 707 O O . ASP A 1 87 ? -3.228 -14.501 5.178 1.00 87.19 87 ASP A O 1
ATOM 711 N N . GLU A 1 88 ? -4.244 -16.054 6.427 1.00 83.94 88 GLU A N 1
ATOM 712 C CA . GLU A 1 88 ? -5.600 -15.564 6.141 1.00 83.94 88 GLU A CA 1
ATOM 713 C C . GLU A 1 88 ? -5.810 -14.116 6.623 1.00 83.94 88 GLU A C 1
ATOM 715 O O . GLU A 1 88 ? -6.593 -13.359 6.042 1.00 83.94 88 GLU A O 1
ATOM 720 N N . GLU A 1 89 ? -5.060 -13.697 7.642 1.00 83.56 89 GLU A N 1
ATOM 721 C CA . GLU A 1 89 ? -5.056 -12.352 8.209 1.00 83.56 89 GLU A CA 1
ATOM 722 C C . GLU A 1 89 ? -4.174 -11.355 7.437 1.00 83.56 89 GLU A C 1
ATOM 724 O O . GLU A 1 89 ? -4.125 -10.162 7.783 1.00 83.56 89 GLU A O 1
ATOM 729 N N . GLY A 1 90 ? -3.503 -11.802 6.374 1.00 85.62 90 GLY A N 1
ATOM 730 C CA . GLY A 1 90 ? -2.659 -10.956 5.544 1.00 85.62 90 GLY A CA 1
ATOM 731 C C . GLY A 1 90 ? -1.281 -10.704 6.149 1.00 85.62 90 GLY A C 1
ATOM 732 O O . GLY A 1 90 ? -0.754 -9.601 5.991 1.00 85.62 90 GLY A O 1
ATOM 733 N N . ASN A 1 91 ? -0.715 -11.665 6.879 1.00 89.06 91 ASN A N 1
ATOM 734 C CA . ASN A 1 91 ? 0.601 -11.551 7.495 1.00 89.06 91 ASN A CA 1
ATOM 735 C C . ASN A 1 91 ? 1.615 -12.537 6.911 1.00 89.06 91 ASN A C 1
ATOM 737 O O . ASN A 1 91 ? 1.298 -13.688 6.635 1.00 89.06 91 ASN A O 1
ATOM 741 N N . ILE A 1 92 ? 2.865 -12.094 6.801 1.00 86.50 92 ILE A N 1
ATOM 742 C CA . ILE A 1 92 ? 4.026 -12.943 6.516 1.00 86.50 92 ILE A CA 1
ATOM 743 C C . ILE A 1 92 ? 4.562 -13.610 7.804 1.00 86.50 92 ILE A C 1
ATOM 745 O O . ILE A 1 92 ? 4.179 -13.209 8.920 1.00 86.50 92 ILE A O 1
ATOM 749 N N . PRO A 1 93 ? 5.449 -14.622 7.682 1.00 83.12 93 PRO A N 1
ATOM 750 C CA . PRO A 1 93 ? 6.101 -15.261 8.825 1.00 83.12 93 PRO A CA 1
ATOM 751 C C . PRO A 1 93 ? 6.864 -14.258 9.704 1.00 83.12 93 PRO A C 1
ATOM 753 O O . PRO A 1 93 ? 7.380 -13.255 9.212 1.00 83.12 93 PRO A O 1
ATOM 756 N N . LEU A 1 94 ? 6.907 -14.519 11.015 1.00 69.94 94 LEU A N 1
ATOM 757 C CA . LEU A 1 94 ? 7.500 -13.629 12.031 1.00 69.94 94 LEU A CA 1
ATOM 758 C C . LEU A 1 94 ? 9.007 -13.447 11.860 1.00 69.94 94 LEU A C 1
ATOM 760 O O . LEU A 1 94 ? 9.555 -12.431 12.275 1.00 69.94 94 LEU A O 1
ATOM 764 N N . GLU A 1 95 ? 9.666 -14.449 11.294 1.00 79.19 95 GLU A N 1
ATOM 765 C CA . GLU A 1 95 ? 11.114 -14.512 11.163 1.00 79.19 95 GLU A CA 1
ATOM 766 C C . GLU A 1 95 ? 11.642 -13.586 10.064 1.00 79.19 95 GLU A C 1
ATOM 768 O O . GLU A 1 95 ? 12.845 -13.365 9.995 1.00 79.19 95 GLU A O 1
ATOM 773 N N . TRP A 1 96 ? 10.763 -13.063 9.203 1.00 82.75 96 TRP A N 1
ATOM 774 C CA . TRP A 1 96 ? 11.157 -12.281 8.037 1.00 82.75 96 TRP A CA 1
ATOM 775 C C . TRP A 1 96 ? 11.246 -10.800 8.374 1.00 82.75 96 TRP A C 1
ATOM 777 O O . TRP A 1 96 ? 10.259 -10.150 8.729 1.00 82.75 96 TRP A O 1
ATOM 787 N N . THR A 1 97 ? 12.437 -10.254 8.194 1.00 87.12 97 THR A N 1
ATOM 788 C CA . THR A 1 97 ? 12.701 -8.822 8.286 1.00 87.12 97 THR A CA 1
ATOM 789 C C . THR A 1 97 ? 12.227 -8.082 7.032 1.00 87.12 97 THR A C 1
ATOM 791 O O . THR A 1 97 ? 12.050 -8.664 5.958 1.00 87.12 97 THR A O 1
ATOM 794 N N . ASP A 1 98 ? 12.049 -6.762 7.144 1.00 88.31 98 ASP A N 1
ATOM 795 C CA . ASP A 1 98 ? 11.801 -5.909 5.974 1.00 88.31 98 ASP A CA 1
ATOM 796 C C . ASP A 1 98 ? 12.928 -6.019 4.943 1.00 88.31 98 ASP A C 1
ATOM 798 O O . ASP A 1 98 ? 12.646 -6.049 3.750 1.00 88.31 98 ASP A O 1
ATOM 802 N N . GLU A 1 99 ? 14.182 -6.134 5.382 1.00 91.50 99 GLU A N 1
ATOM 803 C CA . GLU A 1 99 ? 15.338 -6.234 4.486 1.00 91.50 99 GLU A CA 1
ATOM 804 C C . GLU A 1 99 ? 15.310 -7.518 3.653 1.00 91.50 99 GLU A C 1
ATOM 806 O O . GLU A 1 99 ? 15.510 -7.474 2.440 1.00 91.50 99 GLU A O 1
ATOM 811 N N . GLU A 1 100 ? 14.992 -8.655 4.275 1.00 90.06 100 GLU A N 1
ATOM 812 C CA . GLU A 1 100 ? 14.840 -9.928 3.564 1.00 90.06 100 GLU A CA 1
ATOM 813 C C . GLU A 1 100 ? 13.674 -9.876 2.580 1.00 90.06 100 GLU A C 1
ATOM 815 O O . GLU A 1 100 ? 13.786 -10.353 1.448 1.00 90.06 100 GLU A O 1
ATOM 820 N N . LEU A 1 101 ? 12.561 -9.251 2.972 1.00 89.06 101 LEU A N 1
ATOM 821 C CA . LEU A 1 101 ? 11.434 -9.078 2.069 1.00 89.06 101 LEU A CA 1
ATOM 822 C C . LEU A 1 101 ? 11.795 -8.157 0.897 1.00 89.06 101 LEU A C 1
ATOM 824 O O . LEU A 1 101 ? 11.478 -8.487 -0.245 1.00 89.06 101 LEU A O 1
ATOM 828 N N . ILE A 1 102 ? 12.484 -7.042 1.146 1.00 93.00 102 ILE A N 1
ATOM 829 C CA . ILE A 1 102 ? 12.989 -6.135 0.106 1.00 93.00 102 ILE A CA 1
ATOM 830 C C . ILE A 1 102 ? 13.910 -6.894 -0.852 1.00 93.00 102 ILE A C 1
ATOM 832 O O . ILE A 1 102 ? 13.776 -6.731 -2.064 1.00 93.00 102 ILE A O 1
ATOM 836 N N . ASP A 1 103 ? 14.781 -7.766 -0.345 1.00 92.94 103 ASP A N 1
ATOM 837 C CA . ASP A 1 103 ? 15.688 -8.571 -1.165 1.00 92.94 103 ASP A CA 1
ATOM 838 C C . ASP A 1 103 ? 14.966 -9.595 -2.031 1.00 92.94 103 ASP A C 1
ATOM 840 O O . ASP A 1 103 ? 15.251 -9.712 -3.229 1.00 92.94 103 ASP A O 1
ATOM 844 N N . ILE A 1 104 ? 13.973 -10.285 -1.474 1.00 89.00 104 ILE A N 1
ATOM 845 C CA . ILE A 1 104 ? 13.122 -11.207 -2.230 1.00 89.00 104 ILE A CA 1
ATOM 846 C C . ILE A 1 104 ? 12.378 -10.445 -3.331 1.00 89.00 104 ILE A C 1
ATOM 848 O O . ILE A 1 104 ? 12.394 -10.851 -4.497 1.00 89.00 104 ILE A O 1
ATOM 852 N N . LEU A 1 105 ? 11.768 -9.309 -2.990 1.00 89.25 105 LEU A N 1
ATOM 853 C CA . LEU A 1 105 ? 11.061 -8.459 -3.944 1.00 89.25 105 LEU A CA 1
ATOM 854 C C . LEU A 1 105 ? 12.002 -7.925 -5.033 1.00 89.25 105 LEU A C 1
ATOM 856 O O . LEU A 1 105 ? 11.626 -7.900 -6.206 1.00 89.25 105 LEU A O 1
ATOM 860 N N . ALA A 1 106 ? 13.228 -7.533 -4.681 1.00 91.56 106 ALA A N 1
ATOM 861 C CA . ALA A 1 106 ? 14.209 -6.984 -5.613 1.00 91.56 106 ALA A CA 1
ATOM 862 C C . ALA A 1 106 ? 14.720 -8.058 -6.580 1.00 91.56 106 ALA A C 1
ATOM 864 O O . ALA A 1 106 ? 14.825 -7.808 -7.786 1.00 91.56 106 ALA A O 1
ATOM 865 N N . ALA A 1 107 ? 14.971 -9.272 -6.086 1.00 89.06 107 ALA A N 1
ATOM 866 C CA . ALA A 1 107 ? 15.321 -10.423 -6.914 1.00 89.06 107 ALA A CA 1
ATOM 867 C C . ALA A 1 107 ? 14.194 -10.760 -7.903 1.00 89.06 107 ALA A C 1
ATOM 869 O O . ALA A 1 107 ? 14.430 -10.939 -9.102 1.00 89.06 107 ALA A O 1
ATOM 870 N N . GLU A 1 108 ? 12.951 -10.771 -7.422 1.00 86.25 108 GLU A N 1
ATOM 871 C CA . GLU A 1 108 ? 11.755 -11.001 -8.231 1.00 86.25 108 GLU A CA 1
ATOM 872 C C . GLU A 1 108 ? 11.544 -9.919 -9.298 1.00 86.25 108 GLU A C 1
ATOM 874 O O . GLU A 1 108 ? 11.225 -10.225 -10.453 1.00 86.25 108 GLU A O 1
ATOM 879 N N . TYR A 1 109 ? 11.768 -8.660 -8.928 1.00 87.81 109 TYR A N 1
ATOM 880 C CA . TYR A 1 109 ? 11.677 -7.506 -9.812 1.00 87.81 109 TYR A CA 1
ATOM 881 C C . TYR A 1 109 ? 12.718 -7.569 -10.935 1.00 87.81 109 TYR A C 1
ATOM 883 O O . TYR A 1 109 ? 12.367 -7.415 -12.108 1.00 87.81 109 TYR A O 1
ATOM 891 N N . ARG A 1 110 ? 13.978 -7.872 -10.599 1.00 88.25 110 ARG A N 1
ATOM 892 C CA . ARG A 1 110 ? 15.065 -8.040 -11.576 1.00 88.25 110 ARG A CA 1
ATOM 893 C C . ARG A 1 110 ? 14.826 -9.234 -12.494 1.00 88.25 110 ARG A C 1
ATOM 895 O O . ARG A 1 110 ? 15.039 -9.109 -13.690 1.00 88.25 110 ARG A O 1
ATOM 902 N N . ARG A 1 111 ? 14.292 -10.350 -11.984 1.00 84.25 111 ARG A N 1
ATOM 903 C CA . ARG A 1 111 ? 13.910 -11.503 -12.823 1.00 84.25 111 ARG A CA 1
ATOM 904 C C . ARG A 1 111 ? 12.800 -11.174 -13.823 1.00 84.25 111 ARG A C 1
ATOM 906 O O . ARG A 1 111 ? 12.744 -11.784 -14.884 1.00 84.25 111 ARG A O 1
ATOM 913 N N . ASN A 1 112 ? 11.884 -10.263 -13.486 1.00 77.25 112 ASN A N 1
ATOM 914 C CA . ASN A 1 112 ? 10.784 -9.877 -14.377 1.00 77.25 112 ASN A CA 1
ATOM 915 C C . ASN A 1 112 ? 11.173 -8.796 -15.400 1.00 77.25 112 ASN A C 1
ATOM 917 O O . ASN A 1 112 ? 10.486 -8.636 -16.407 1.00 77.25 112 ASN A O 1
ATOM 921 N N . ARG A 1 113 ? 12.242 -8.039 -15.141 1.00 70.19 113 ARG A N 1
ATOM 922 C CA . ARG A 1 113 ? 12.755 -6.997 -16.030 1.00 70.19 113 ARG A CA 1
ATOM 923 C C . ARG A 1 113 ? 13.761 -7.610 -17.000 1.00 70.19 113 ARG A C 1
ATOM 925 O O . ARG A 1 113 ? 14.841 -8.008 -16.604 1.00 70.19 113 ARG A O 1
ATOM 932 N N . GLU A 1 114 ? 13.452 -7.569 -18.292 1.00 54.97 114 GLU A N 1
ATOM 933 C CA . GLU A 1 114 ? 14.413 -7.893 -19.365 1.00 54.97 114 GLU A CA 1
ATOM 934 C C . GLU A 1 114 ? 15.608 -6.911 -19.426 1.00 54.97 114 GLU A C 1
ATOM 936 O O . GLU A 1 114 ? 16.534 -7.112 -20.203 1.00 54.97 114 GLU A O 1
ATOM 941 N N . ARG A 1 115 ? 15.600 -5.837 -18.618 1.00 58.94 115 ARG A N 1
ATOM 942 C CA . ARG A 1 115 ? 16.690 -4.857 -18.489 1.00 58.94 115 ARG A CA 1
ATOM 943 C C . ARG A 1 115 ? 17.420 -5.025 -17.160 1.00 58.94 115 ARG A C 1
ATOM 945 O O . ARG A 1 115 ? 16.779 -5.161 -16.118 1.00 58.94 115 ARG A O 1
ATOM 952 N N . GLU A 1 116 ? 18.743 -4.898 -17.205 1.00 71.19 116 GLU A N 1
ATOM 953 C CA . GLU A 1 116 ? 19.636 -4.878 -16.046 1.00 71.19 116 GLU A CA 1
ATOM 954 C C . GLU A 1 116 ? 19.390 -3.628 -15.185 1.00 71.19 116 GLU A C 1
ATOM 956 O O . GLU A 1 116 ? 20.019 -2.590 -15.359 1.00 71.19 116 GLU A O 1
ATOM 961 N N . VAL A 1 117 ? 18.437 -3.703 -14.255 1.00 86.50 117 VAL A N 1
ATOM 962 C CA . VAL A 1 117 ? 18.409 -2.778 -13.115 1.00 86.50 117 VAL A CA 1
ATOM 963 C C . VAL A 1 117 ? 19.433 -3.286 -12.105 1.00 86.50 117 VAL A C 1
ATOM 965 O O . VAL A 1 117 ? 19.418 -4.477 -11.757 1.00 86.50 117 VAL A O 1
ATOM 968 N N . ASP A 1 118 ? 20.331 -2.410 -11.656 1.00 91.38 118 ASP A N 1
ATOM 969 C CA . ASP A 1 118 ? 21.287 -2.751 -10.607 1.00 91.38 118 ASP A CA 1
ATOM 970 C C . ASP A 1 118 ? 20.581 -3.076 -9.281 1.00 91.38 118 ASP A C 1
ATOM 972 O O . ASP A 1 118 ? 19.403 -2.778 -9.058 1.00 91.38 118 ASP A O 1
ATOM 976 N N . TRP A 1 119 ? 21.298 -3.776 -8.406 1.00 92.62 119 TRP A N 1
ATOM 977 C CA . TRP A 1 119 ? 20.744 -4.240 -7.140 1.00 92.62 119 TRP A CA 1
ATOM 978 C C . TRP A 1 119 ? 20.314 -3.098 -6.199 1.00 92.62 119 TRP A C 1
ATOM 980 O O . TRP A 1 119 ? 19.177 -3.155 -5.725 1.00 92.62 119 TRP A O 1
ATOM 990 N N . PRO A 1 120 ? 21.128 -2.046 -5.968 1.00 94.94 120 PRO A N 1
ATOM 991 C CA . PRO A 1 120 ? 20.711 -0.901 -5.154 1.00 94.94 120 PRO A CA 1
ATOM 992 C C . PRO A 1 120 ? 19.416 -0.238 -5.639 1.00 94.94 120 PRO A C 1
ATOM 994 O O . PRO A 1 120 ? 18.502 -0.014 -4.847 1.00 94.94 120 PRO A O 1
ATOM 997 N N . THR A 1 121 ? 19.290 0.005 -6.944 1.00 92.25 121 THR A N 1
ATOM 998 C CA . THR A 1 121 ? 18.105 0.629 -7.542 1.00 92.25 121 THR A CA 1
ATOM 999 C C . THR A 1 121 ? 16.882 -0.279 -7.414 1.00 92.25 121 THR A C 1
ATOM 1001 O O . THR A 1 121 ? 15.778 0.190 -7.130 1.00 92.25 121 THR A O 1
ATOM 1004 N N . ALA A 1 122 ? 17.050 -1.595 -7.594 1.00 92.06 122 ALA A N 1
ATOM 1005 C CA . ALA A 1 122 ? 15.969 -2.555 -7.390 1.00 92.06 122 ALA A CA 1
ATOM 1006 C C . ALA A 1 122 ? 15.477 -2.550 -5.934 1.00 92.06 122 ALA A C 1
ATOM 1008 O O . ALA A 1 122 ? 14.267 -2.482 -5.717 1.00 92.06 122 ALA A O 1
ATOM 1009 N N . ARG A 1 123 ? 16.389 -2.555 -4.952 1.00 94.75 123 ARG A N 1
ATOM 1010 C CA . ARG A 1 123 ? 16.038 -2.473 -3.525 1.00 94.75 123 ARG A CA 1
ATOM 1011 C C . ARG A 1 123 ? 15.302 -1.184 -3.196 1.00 94.75 123 ARG A C 1
ATOM 1013 O O . ARG A 1 123 ? 14.213 -1.259 -2.645 1.00 94.75 123 ARG A O 1
ATOM 1020 N N . GLN A 1 124 ? 15.820 -0.033 -3.623 1.00 93.56 124 GLN A N 1
ATOM 1021 C CA . GLN A 1 124 ? 15.184 1.268 -3.386 1.00 93.56 124 GLN A CA 1
ATOM 1022 C C . GLN A 1 124 ? 13.748 1.318 -3.938 1.00 93.56 124 GLN A C 1
ATOM 1024 O O . GLN A 1 124 ? 12.825 1.816 -3.291 1.00 93.56 124 GLN A O 1
ATOM 1029 N N . ARG A 1 125 ? 13.530 0.770 -5.142 1.00 91.94 125 ARG A N 1
ATOM 1030 C CA . ARG A 1 125 ? 12.188 0.661 -5.732 1.00 91.94 125 ARG A CA 1
ATOM 1031 C C . ARG A 1 125 ? 11.276 -0.232 -4.891 1.00 91.94 125 ARG A C 1
ATOM 1033 O O . ARG A 1 125 ? 10.127 0.130 -4.639 1.00 91.94 125 ARG A O 1
ATOM 1040 N N . MET A 1 126 ? 11.770 -1.389 -4.455 1.00 92.56 126 MET A N 1
ATOM 1041 C CA . MET A 1 126 ? 10.974 -2.325 -3.659 1.00 92.56 126 MET A CA 1
ATOM 1042 C C . MET A 1 126 ? 10.699 -1.826 -2.246 1.00 92.56 126 MET A C 1
ATOM 1044 O O . MET A 1 126 ? 9.604 -2.059 -1.755 1.00 92.56 126 MET A O 1
ATOM 1048 N N . GLU A 1 127 ? 11.618 -1.088 -1.631 1.00 93.94 127 GLU A N 1
ATOM 1049 C CA . GLU A 1 127 ? 11.412 -0.418 -0.346 1.00 93.94 127 GLU A CA 1
ATOM 1050 C C . GLU A 1 127 ? 10.247 0.573 -0.435 1.00 93.94 127 GLU A C 1
ATOM 1052 O O . GLU A 1 127 ? 9.272 0.467 0.311 1.00 93.94 127 GLU A O 1
ATOM 1057 N N . ARG A 1 128 ? 10.266 1.466 -1.436 1.00 92.88 128 ARG A N 1
ATOM 1058 C CA . ARG A 1 128 ? 9.167 2.417 -1.663 1.00 92.88 128 ARG A CA 1
ATOM 1059 C C . ARG A 1 128 ? 7.832 1.711 -1.909 1.00 92.88 128 ARG A C 1
ATOM 1061 O O . ARG A 1 128 ? 6.784 2.182 -1.468 1.00 92.88 128 ARG A O 1
ATOM 1068 N N . LEU A 1 129 ? 7.854 0.590 -2.628 1.00 92.06 129 LEU A N 1
ATOM 1069 C CA . LEU A 1 129 ? 6.658 -0.202 -2.892 1.00 92.06 129 LEU A CA 1
ATOM 1070 C C . LEU A 1 129 ? 6.166 -0.952 -1.647 1.00 92.06 129 LEU A C 1
ATOM 1072 O O . LEU A 1 129 ? 4.958 -1.059 -1.432 1.00 92.06 129 LEU A O 1
ATOM 1076 N N . LEU A 1 130 ? 7.077 -1.452 -0.815 1.00 92.25 130 LEU A N 1
ATOM 1077 C CA . LEU A 1 130 ? 6.748 -2.157 0.416 1.00 92.25 130 LEU A CA 1
ATOM 1078 C C . LEU A 1 130 ? 5.985 -1.241 1.379 1.00 92.25 130 LEU A C 1
ATOM 1080 O O . LEU A 1 130 ? 5.020 -1.693 1.994 1.00 92.25 130 LEU A O 1
ATOM 1084 N N . THR A 1 131 ? 6.304 0.056 1.412 1.00 94.31 131 THR A N 1
ATOM 1085 C CA . THR A 1 131 ? 5.577 1.059 2.208 1.00 94.31 131 THR A CA 1
ATOM 1086 C C . THR A 1 131 ? 4.071 1.080 1.934 1.00 94.31 131 THR A C 1
ATOM 1088 O O . THR A 1 131 ? 3.292 1.280 2.852 1.00 94.31 131 THR A O 1
ATOM 1091 N N . ILE A 1 132 ? 3.603 0.838 0.705 1.00 93.50 132 ILE A N 1
ATOM 1092 C CA . ILE A 1 132 ? 2.150 0.761 0.434 1.00 93.50 132 ILE A CA 1
ATOM 1093 C C . ILE A 1 132 ? 1.573 -0.650 0.599 1.00 93.50 132 ILE A C 1
ATOM 1095 O O . ILE A 1 132 ? 0.352 -0.819 0.545 1.00 93.50 132 ILE A O 1
ATOM 1099 N N . CYS A 1 133 ? 2.433 -1.653 0.786 1.00 92.06 133 CYS A N 1
ATOM 1100 C CA . CYS A 1 133 ? 2.039 -3.038 1.025 1.00 92.06 133 CYS A CA 1
ATOM 1101 C C . CYS A 1 133 ? 1.911 -3.375 2.518 1.00 92.06 133 CYS A C 1
ATOM 1103 O O . CYS A 1 133 ? 1.239 -4.345 2.870 1.00 92.06 133 CYS A O 1
ATOM 1105 N N . ARG A 1 134 ? 2.537 -2.590 3.399 1.00 93.38 134 ARG A N 1
ATOM 1106 C CA . ARG A 1 134 ? 2.403 -2.721 4.854 1.00 93.38 134 ARG A CA 1
ATOM 1107 C C . ARG A 1 134 ? 1.123 -2.036 5.351 1.00 93.38 134 ARG A C 1
ATOM 1109 O O . ARG A 1 134 ? 0.693 -1.011 4.820 1.00 93.38 134 ARG A O 1
ATOM 1116 N N . ARG A 1 135 ? 0.519 -2.591 6.403 1.00 94.50 135 ARG A N 1
ATOM 1117 C CA . ARG A 1 135 ? -0.518 -1.929 7.203 1.00 94.50 135 ARG A CA 1
ATOM 1118 C C . ARG A 1 135 ? 0.144 -1.024 8.234 1.00 94.50 135 ARG A C 1
ATOM 1120 O O . ARG A 1 135 ? 1.096 -1.406 8.914 1.00 94.50 135 ARG A O 1
ATOM 1127 N N . TYR A 1 136 ? -0.417 0.167 8.369 1.00 95.81 136 TYR A N 1
ATOM 1128 C CA . TYR A 1 136 ? -0.035 1.142 9.378 1.00 95.81 136 TYR A CA 1
ATOM 1129 C C . TYR A 1 136 ? -1.274 1.554 10.147 1.00 95.81 136 TYR A C 1
ATOM 1131 O O . TYR A 1 136 ? -2.368 1.623 9.585 1.00 95.81 136 TYR A O 1
ATOM 1139 N N . ARG A 1 137 ? -1.094 1.880 11.420 1.00 95.44 137 ARG A N 1
ATOM 1140 C CA . ARG A 1 137 ? -2.153 2.421 12.267 1.00 95.44 137 ARG A CA 1
ATOM 1141 C C . ARG A 1 137 ? -1.576 3.414 13.262 1.00 95.44 137 ARG A C 1
ATOM 1143 O O . ARG A 1 137 ? -0.373 3.417 13.511 1.00 95.44 137 ARG A O 1
ATOM 1150 N N . TRP A 1 138 ? -2.411 4.248 13.857 1.00 95.44 138 TRP A N 1
ATOM 1151 C CA . TRP A 1 138 ? -1.988 5.048 15.002 1.00 95.44 138 TRP A CA 1
ATOM 1152 C C . TRP A 1 138 ? -1.755 4.154 16.226 1.00 95.44 138 TRP A C 1
ATOM 1154 O O . TRP A 1 138 ? -2.473 3.179 16.457 1.00 95.44 138 TRP A O 1
ATOM 1164 N N . ALA A 1 139 ? -0.710 4.445 16.994 1.00 92.12 139 ALA A N 1
ATOM 1165 C CA . ALA A 1 139 ? -0.497 3.834 18.300 1.00 92.12 139 ALA A CA 1
ATOM 1166 C C . ALA A 1 139 ? -1.278 4.590 19.380 1.00 92.12 139 ALA A C 1
ATOM 1168 O O . ALA A 1 139 ? -1.450 5.805 19.292 1.00 92.12 139 ALA A O 1
ATOM 1169 N N . GLU A 1 140 ? -1.695 3.890 20.439 1.00 84.62 140 GLU A N 1
ATOM 1170 C CA . GLU A 1 140 ? -2.412 4.501 21.571 1.00 84.62 140 GLU A CA 1
ATOM 1171 C C . GLU A 1 140 ? -1.608 5.628 22.233 1.00 84.62 140 GLU A C 1
ATOM 1173 O O . GLU A 1 140 ? -2.165 6.631 22.669 1.00 84.62 140 GLU A O 1
ATOM 1178 N N . LYS A 1 141 ? -0.278 5.486 22.267 1.00 85.56 141 LYS A N 1
ATOM 1179 C CA . LYS A 1 141 ? 0.651 6.466 22.852 1.00 85.56 141 LYS A CA 1
ATOM 1180 C C . LYS A 1 141 ? 1.038 7.596 21.886 1.00 85.56 141 LYS A C 1
ATOM 1182 O O . LYS A 1 141 ? 1.910 8.397 22.211 1.00 85.56 141 LYS A O 1
ATOM 1187 N N . GLY A 1 142 ? 0.396 7.668 20.719 1.00 85.56 142 GLY A N 1
ATOM 1188 C CA . GLY A 1 142 ? 0.728 8.599 19.646 1.00 85.56 142 GLY A CA 1
ATOM 1189 C C . GLY A 1 142 ? 1.784 8.054 18.681 1.00 85.56 142 GLY A C 1
ATOM 1190 O O . GLY A 1 142 ? 2.517 7.114 18.981 1.00 85.56 142 GLY A O 1
ATOM 1191 N N . GLY A 1 143 ? 1.841 8.661 17.495 1.00 91.44 143 GLY A N 1
ATOM 1192 C CA . GLY A 1 143 ? 2.692 8.212 16.393 1.00 91.44 143 GLY A CA 1
ATOM 1193 C C . GLY A 1 143 ? 2.066 7.098 15.552 1.00 91.44 143 GLY A C 1
ATOM 1194 O O . GLY A 1 143 ? 1.078 6.467 15.935 1.00 91.44 143 GLY A O 1
ATOM 1195 N N . VAL A 1 144 ? 2.640 6.882 14.371 1.00 94.94 144 VAL A N 1
ATOM 1196 C CA . VAL A 1 144 ? 2.217 5.824 13.452 1.00 94.94 144 VAL A CA 1
ATOM 1197 C C . VAL A 1 144 ? 3.067 4.585 13.703 1.00 94.94 144 VAL A C 1
ATOM 1199 O O . VAL A 1 144 ? 4.293 4.658 13.677 1.00 94.94 144 VAL A O 1
ATOM 1202 N N . GLN A 1 145 ? 2.412 3.450 13.929 1.00 94.62 145 GLN A N 1
ATOM 1203 C CA . GLN A 1 145 ? 3.044 2.140 14.028 1.00 94.62 145 GLN A CA 1
ATOM 1204 C C . GLN A 1 145 ? 2.801 1.351 12.743 1.00 94.62 145 GLN A C 1
ATOM 1206 O O . GLN A 1 145 ? 1.694 1.337 12.196 1.00 94.62 145 GLN A O 1
ATOM 1211 N N . LYS A 1 146 ? 3.854 0.688 12.278 1.00 93.12 146 LYS A N 1
ATOM 1212 C CA . LYS A 1 146 ? 3.807 -0.283 11.190 1.00 93.12 146 LYS A CA 1
ATOM 1213 C C . LYS A 1 146 ? 3.502 -1.654 11.787 1.00 93.12 146 LYS A C 1
ATOM 1215 O O . LYS A 1 146 ? 4.094 -2.041 12.791 1.00 93.12 146 LYS A O 1
ATOM 1220 N N . GLU A 1 147 ? 2.584 -2.395 11.185 1.00 91.62 147 GLU A N 1
ATOM 1221 C CA . GLU A 1 147 ? 2.379 -3.797 11.539 1.00 91.62 147 GLU A CA 1
ATOM 1222 C C . GLU A 1 147 ? 3.433 -4.634 10.806 1.00 91.62 147 GLU A C 1
ATOM 1224 O O . GLU A 1 147 ? 3.247 -4.964 9.638 1.00 91.62 147 GLU A O 1
ATOM 1229 N N . GLU A 1 148 ? 4.543 -4.960 11.475 1.00 85.31 148 GLU A N 1
ATOM 1230 C CA . GLU A 1 148 ? 5.741 -5.581 10.867 1.00 85.31 148 GLU A CA 1
ATOM 1231 C C . GLU A 1 148 ? 5.439 -6.801 9.987 1.00 85.31 148 GLU A C 1
ATOM 1233 O O . GLU A 1 148 ? 6.018 -6.976 8.918 1.00 85.31 148 GLU A O 1
ATOM 1238 N N . ARG A 1 149 ? 4.473 -7.627 10.395 1.00 88.94 149 ARG A N 1
ATOM 1239 C CA . ARG A 1 149 ? 4.111 -8.832 9.646 1.00 88.94 149 ARG A CA 1
ATOM 1240 C C . ARG A 1 149 ? 3.110 -8.584 8.530 1.00 88.94 149 ARG A C 1
ATOM 1242 O O . ARG A 1 149 ? 2.934 -9.444 7.683 1.00 88.94 149 ARG A O 1
ATOM 1249 N N . SER A 1 150 ? 2.418 -7.456 8.521 1.00 91.31 150 SER A N 1
ATOM 1250 C CA . SER A 1 150 ? 1.333 -7.234 7.568 1.00 91.31 150 SER A CA 1
ATOM 1251 C C . SER A 1 150 ? 1.868 -7.121 6.144 1.00 91.31 150 SER A C 1
ATOM 1253 O O . SER A 1 150 ? 2.838 -6.411 5.894 1.00 91.31 150 SER A O 1
ATOM 1255 N N . PHE A 1 151 ? 1.245 -7.796 5.190 1.00 90.25 151 PHE A N 1
ATOM 1256 C CA . PHE A 1 151 ? 1.586 -7.661 3.784 1.00 90.25 151 PHE A CA 1
ATOM 1257 C C . PHE A 1 151 ? 0.340 -7.839 2.926 1.00 90.25 151 PHE A C 1
ATOM 1259 O O . PHE A 1 151 ? -0.308 -8.883 2.923 1.00 90.25 151 PHE A O 1
ATOM 1266 N N . SER A 1 152 ? 0.011 -6.805 2.163 1.00 89.56 152 SER A N 1
ATOM 1267 C CA . SER A 1 152 ? -1.105 -6.805 1.229 1.00 89.56 152 SER A CA 1
ATOM 1268 C C . SER A 1 152 ? -0.710 -6.116 -0.065 1.00 89.56 152 SER A C 1
ATOM 1270 O O . SER A 1 152 ? 0.036 -5.145 -0.075 1.00 89.56 152 SER A O 1
ATOM 1272 N N . LEU A 1 153 ? -1.262 -6.586 -1.179 1.00 88.69 153 LEU A N 1
ATOM 1273 C CA . LEU A 1 153 ? -1.072 -5.946 -2.480 1.00 88.69 153 LEU A CA 1
ATOM 1274 C C . LEU A 1 153 ? -2.163 -4.925 -2.805 1.00 88.69 153 LEU A C 1
ATOM 1276 O O . LEU A 1 153 ? -2.148 -4.352 -3.894 1.00 88.69 153 LEU A O 1
ATOM 1280 N N . ASP A 1 154 ? -3.089 -4.662 -1.884 1.00 91.50 154 ASP A N 1
ATOM 1281 C CA . ASP A 1 154 ? -4.202 -3.738 -2.112 1.00 91.50 154 ASP A CA 1
ATOM 1282 C C . ASP A 1 154 ? -3.723 -2.318 -2.431 1.00 91.50 154 ASP A C 1
ATOM 1284 O O . ASP A 1 154 ? -4.265 -1.690 -3.340 1.00 91.50 154 ASP A O 1
ATOM 1288 N N . GLY A 1 155 ? -2.657 -1.840 -1.776 1.00 92.31 155 GLY A N 1
ATOM 1289 C CA . GLY A 1 155 ? -2.058 -0.538 -2.084 1.00 92.31 155 GLY A CA 1
ATOM 1290 C C . GLY A 1 155 ? -1.539 -0.475 -3.520 1.00 92.31 155 GLY A C 1
ATOM 1291 O O . GLY A 1 155 ? -1.822 0.463 -4.262 1.00 92.31 155 GLY A O 1
ATOM 1292 N N . VAL A 1 156 ? -0.849 -1.523 -3.972 1.00 89.81 156 VAL A N 1
ATOM 1293 C CA . VAL A 1 156 ? -0.339 -1.613 -5.349 1.00 89.81 156 VAL A CA 1
ATOM 1294 C C . VAL A 1 156 ? -1.492 -1.673 -6.348 1.00 89.81 156 VAL A C 1
ATOM 1296 O O . VAL A 1 156 ? -1.458 -1.024 -7.395 1.00 89.81 156 VAL A O 1
ATOM 1299 N N . MET A 1 157 ? -2.523 -2.459 -6.039 1.00 88.56 157 MET A N 1
ATOM 1300 C CA . MET A 1 157 ? -3.703 -2.597 -6.887 1.00 88.56 157 MET A CA 1
ATOM 1301 C C . MET A 1 157 ? -4.492 -1.287 -6.979 1.00 88.56 157 MET A C 1
ATOM 1303 O O . MET A 1 157 ? -5.049 -0.996 -8.041 1.00 88.56 157 MET A O 1
ATOM 1307 N N . LEU A 1 158 ? -4.477 -0.470 -5.922 1.00 92.00 158 LEU A N 1
ATOM 1308 C CA . LEU A 1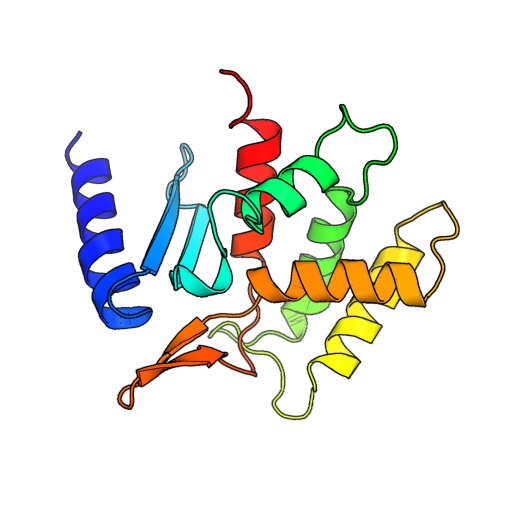 158 ? -5.002 0.889 -5.936 1.00 92.00 158 LEU A CA 1
ATOM 1309 C C . LEU A 1 158 ? -4.180 1.799 -6.860 1.00 92.00 158 LEU A C 1
ATOM 1311 O O . LEU A 1 158 ? -4.765 2.426 -7.741 1.00 92.00 158 LEU A O 1
ATOM 1315 N N . ILE A 1 159 ? -2.845 1.823 -6.738 1.00 90.38 159 ILE A N 1
ATOM 1316 C CA . ILE A 1 159 ? -1.974 2.597 -7.648 1.00 90.38 159 ILE A CA 1
ATOM 1317 C C . ILE A 1 159 ? -2.212 2.189 -9.101 1.00 90.38 159 ILE A C 1
ATOM 1319 O O . ILE A 1 159 ? -2.372 3.039 -9.973 1.00 90.38 159 ILE A O 1
ATOM 1323 N N . LYS A 1 160 ? -2.311 0.885 -9.371 1.00 86.06 160 LYS A N 1
ATOM 1324 C CA . LYS A 1 160 ? -2.651 0.370 -10.699 1.00 86.06 160 LYS A CA 1
ATOM 1325 C C . LYS A 1 160 ? -3.994 0.897 -11.194 1.00 86.06 160 LYS A C 1
ATOM 1327 O O . LYS A 1 160 ? -4.091 1.312 -12.347 1.00 86.06 160 LYS A O 1
ATOM 1332 N N . PHE A 1 161 ? -5.028 0.836 -10.358 1.00 87.88 161 PHE A N 1
ATOM 1333 C CA . PHE A 1 161 ? -6.356 1.321 -10.718 1.00 87.88 161 PHE A CA 1
ATOM 1334 C C . PHE A 1 161 ? -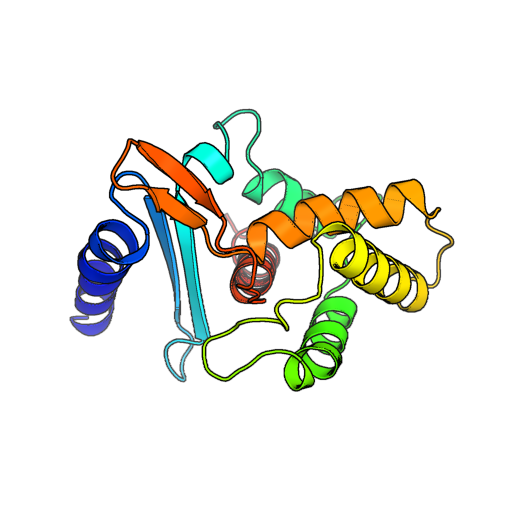6.313 2.809 -11.083 1.00 87.88 161 PHE A C 1
ATOM 1336 O O . PHE A 1 161 ? -6.778 3.188 -12.156 1.00 87.88 161 PHE A O 1
ATOM 1343 N N . LEU A 1 162 ? -5.676 3.622 -10.241 1.00 88.38 162 LEU A N 1
ATOM 1344 C CA . LEU A 1 162 ? -5.500 5.055 -10.460 1.00 88.38 162 LEU A CA 1
ATOM 1345 C C . LEU A 1 162 ? -4.674 5.349 -11.726 1.00 88.38 162 LEU A C 1
ATOM 1347 O O . LEU A 1 162 ? -5.081 6.179 -12.528 1.00 88.38 162 LEU A O 1
ATOM 1351 N N . ALA A 1 163 ? -3.590 4.616 -11.987 1.00 84.12 163 ALA A N 1
ATOM 1352 C CA . ALA A 1 163 ? -2.772 4.800 -13.190 1.00 84.12 163 ALA A CA 1
ATOM 1353 C C . ALA A 1 163 ? -3.507 4.438 -14.496 1.00 84.12 163 ALA A C 1
ATOM 1355 O O . ALA A 1 163 ? -3.197 4.986 -15.549 1.00 84.12 163 ALA A O 1
ATOM 1356 N N . GLN A 1 164 ? -4.451 3.492 -14.451 1.00 80.25 164 GLN A N 1
ATOM 1357 C CA . GLN A 1 164 ? -5.189 3.031 -15.634 1.00 80.25 164 GLN A CA 1
ATOM 1358 C C . GLN A 1 164 ? -6.504 3.778 -15.875 1.00 80.25 164 GLN A C 1
ATOM 1360 O O . GLN A 1 164 ? -6.985 3.793 -17.006 1.00 80.25 164 GLN A O 1
ATOM 1365 N N . LYS A 1 165 ? -7.137 4.287 -14.814 1.00 71.94 165 LYS A N 1
ATOM 1366 C CA . LYS A 1 165 ? -8.513 4.812 -14.843 1.00 71.94 165 LYS A CA 1
ATOM 1367 C C . LYS A 1 165 ? -8.697 6.142 -14.113 1.00 71.94 165 LYS A C 1
ATOM 1369 O O . LYS A 1 165 ? -9.767 6.720 -14.218 1.00 71.94 165 LYS A O 1
ATOM 1374 N N . GLY A 1 166 ? -7.695 6.611 -13.373 1.00 56.09 166 GLY A N 1
ATOM 1375 C CA . GLY A 1 166 ? -7.746 7.848 -12.589 1.00 56.09 166 GLY A CA 1
ATOM 1376 C C . GLY A 1 166 ? -7.037 9.048 -13.227 1.00 56.09 166 GLY A C 1
ATOM 1377 O O . GLY A 1 166 ? -7.004 10.098 -12.599 1.00 56.09 166 GLY A O 1
ATOM 1378 N N . VAL A 1 167 ? -6.464 8.905 -14.431 1.00 49.94 167 VAL A N 1
ATOM 1379 C CA . VAL A 1 167 ? -5.742 9.981 -15.157 1.00 49.94 167 VAL A CA 1
ATOM 1380 C C . VAL A 1 167 ? -6.499 10.446 -16.416 1.00 49.94 167 VAL A C 1
ATOM 1382 O O . VAL A 1 167 ? -5.996 11.264 -17.175 1.00 49.94 167 VAL A O 1
ATOM 1385 N N . GLU A 1 168 ? -7.722 9.958 -16.649 1.00 35.66 168 GLU A N 1
ATOM 1386 C CA . GLU A 1 168 ? -8.667 10.641 -17.544 1.00 35.66 168 GLU A CA 1
ATOM 1387 C C . GLU A 1 168 ? -9.316 11.780 -16.741 1.00 35.66 168 GLU A C 1
ATOM 1389 O O . GLU A 1 168 ? -10.363 11.596 -16.119 1.00 35.66 168 GLU A O 1
ATOM 1394 N N . LEU A 1 169 ? -8.636 12.928 -16.685 1.00 34.03 169 LEU A N 1
ATOM 1395 C CA . LEU A 1 169 ? -9.195 14.218 -16.270 1.00 34.03 169 LEU A CA 1
ATOM 1396 C C . LEU A 1 169 ? -9.104 15.193 -17.442 1.00 34.03 169 LEU A C 1
ATOM 1398 O O . LEU A 1 169 ? -8.009 15.268 -18.045 1.00 34.03 169 LEU A O 1
#

Radius of gyration: 16.43 Å; chains: 1; bounding box: 49×37×43 Å